Protein AF-A0A7R8V911-F1 (afdb_monomer_lite)

pLDDT: mean 70.56, std 21.07, range [25.42, 95.5]

Organism: Timema douglasi (NCBI:txid61478)

Foldseek 3Di:
DDDPPDDDDPPDDDDDDDDDDDDDDDDDDDDDDDDDDDDDDDDDDDDDDDDDPDDPPQWDAQPQPRDIDGLLQWFDDPPPVDGHIHGLVSQQVVQDDPPDPGHQWGADPPPRDIDGSVVRVVVSNVVSVVVVVD

Sequence (134 aa):
MTLINGCPPIHMPIIFGPVTKKSGSVQESSSSSYDNDSDSDCKQVSTRKDLDTENVNTLQTCCICNSTIPLANAIFCINHVCCFLAHIVCMAKLCVDKCEIIPVEIECPFCQTRVLWGVLVNRNKIESNRIQSL

InterPro domains:
  IPR013083 Zinc finger, RING/FYVE/PHD-type [G3DSA:3.30.40.10] (58-124)
  IPR048749 Structure-specific endonuclease subunit SLX1, C-terminal domain [PF21202] (61-121)

Secondary structure (DSSP, 8-state):
------PPPTTS-------------------------------------------GGGEEE-TTT--EEEGGGEEE-SSTT---EEEHHHHHHHH--TT-SS-SEEE-TTT--EEEHHHHHHHHHHHHHHHTT-

Radius of gyration: 22.72 Å; chains: 1; bounding box: 36×52×69 Å

Structure (mmCIF, N/CA/C/O backbone):
data_AF-A0A7R8V911-F1
#
_entry.id   AF-A0A7R8V911-F1
#
loop_
_atom_site.group_PDB
_atom_site.id
_atom_site.type_symbol
_atom_site.label_atom_id
_atom_site.label_alt_id
_atom_site.label_comp_id
_atom_site.label_asym_id
_atom_site.label_entity_id
_atom_site.label_seq_id
_atom_site.pdbx_PDB_ins_code
_atom_site.Cartn_x
_atom_site.Cartn_y
_atom_site.Cartn_z
_atom_site.occupancy
_atom_site.B_iso_or_equiv
_atom_site.auth_seq_id
_atom_site.auth_comp_id
_atom_site.auth_asym_id
_atom_site.auth_atom_id
_atom_site.pdbx_PDB_model_num
ATOM 1 N N . MET A 1 1 ? -1.105 -23.007 55.423 1.00 45.34 1 MET A N 1
ATOM 2 C CA . MET A 1 1 ? -1.828 -22.382 54.296 1.00 45.34 1 MET A CA 1
ATOM 3 C C . MET A 1 1 ? -0.781 -21.799 53.361 1.00 45.34 1 MET A C 1
ATOM 5 O O . MET A 1 1 ? -0.334 -20.681 53.571 1.00 45.34 1 MET A O 1
ATOM 9 N N . THR A 1 2 ? -0.266 -22.605 52.437 1.00 48.59 2 THR A N 1
ATOM 10 C CA . THR A 1 2 ? 0.806 -22.213 51.512 1.00 48.59 2 THR A CA 1
ATOM 11 C C . THR A 1 2 ? 0.196 -21.580 50.264 1.00 48.59 2 THR A C 1
ATOM 13 O O . THR A 1 2 ? -0.654 -22.175 49.608 1.00 48.59 2 THR A O 1
ATOM 16 N N . LEU A 1 3 ? 0.607 -20.342 49.989 1.00 54.53 3 LEU A N 1
ATOM 17 C CA . LEU A 1 3 ? 0.187 -19.529 48.852 1.00 54.53 3 LEU A CA 1
ATOM 18 C C . LEU A 1 3 ? 0.721 -20.126 47.542 1.00 54.53 3 LEU A C 1
ATOM 20 O O . LEU A 1 3 ? 1.923 -20.326 47.381 1.00 54.53 3 LEU A O 1
ATOM 24 N N . ILE A 1 4 ? -0.189 -20.391 46.608 1.00 58.84 4 ILE A N 1
ATOM 25 C CA . ILE A 1 4 ? 0.089 -20.788 45.224 1.00 58.84 4 ILE A CA 1
ATOM 26 C C . ILE A 1 4 ? 0.534 -19.567 44.404 1.00 58.84 4 ILE A C 1
ATOM 28 O O . ILE A 1 4 ? -0.244 -18.974 43.664 1.00 58.84 4 ILE A O 1
ATOM 32 N N . ASN A 1 5 ? 1.799 -19.173 44.538 1.00 58.53 5 ASN A N 1
ATOM 33 C CA . ASN A 1 5 ? 2.402 -18.163 43.666 1.00 58.53 5 ASN A CA 1
ATOM 34 C C . ASN A 1 5 ? 2.962 -18.841 42.410 1.00 58.53 5 ASN A C 1
ATOM 36 O O . ASN A 1 5 ? 4.015 -19.472 42.469 1.00 58.53 5 ASN A O 1
ATOM 40 N N . GLY A 1 6 ? 2.264 -18.710 41.279 1.00 65.31 6 GLY A N 1
ATOM 41 C CA . GLY A 1 6 ? 2.789 -19.191 39.996 1.00 65.31 6 GLY A CA 1
ATOM 42 C C . GLY A 1 6 ? 1.871 -19.129 38.773 1.00 65.31 6 GLY A C 1
ATOM 43 O O . GLY A 1 6 ? 2.305 -19.541 37.703 1.00 65.31 6 GLY A O 1
ATOM 44 N N . CYS A 1 7 ? 0.629 -18.641 38.870 1.00 65.81 7 CYS A N 1
ATOM 45 C CA . CYS A 1 7 ? -0.209 -18.520 37.674 1.00 65.81 7 CYS A CA 1
ATOM 46 C C . CYS A 1 7 ? 0.226 -17.310 36.825 1.00 65.81 7 CYS A C 1
ATOM 48 O O . CYS A 1 7 ? 0.262 -16.194 37.351 1.00 65.81 7 CYS A O 1
ATOM 50 N N . PRO A 1 8 ? 0.543 -17.498 35.528 1.00 66.25 8 PRO A N 1
ATOM 51 C CA . PRO A 1 8 ? 0.836 -16.392 34.627 1.00 66.25 8 PRO A CA 1
ATOM 52 C C . PRO A 1 8 ? -0.393 -15.476 34.482 1.00 66.25 8 PRO A C 1
ATOM 54 O O . PRO A 1 8 ? -1.532 -15.945 34.579 1.00 66.25 8 PRO A O 1
ATOM 57 N N . PRO A 1 9 ? -0.188 -14.166 34.271 1.00 74.12 9 PRO A N 1
ATOM 58 C CA . PRO A 1 9 ? -1.271 -13.193 34.237 1.00 74.12 9 PRO A CA 1
ATOM 59 C C . PRO A 1 9 ? -2.246 -13.487 33.089 1.00 74.12 9 PRO A C 1
ATOM 61 O O . PRO A 1 9 ? -1.841 -13.697 31.947 1.00 74.12 9 PRO A O 1
ATOM 64 N N . ILE A 1 10 ? -3.543 -13.435 33.404 1.00 69.56 10 ILE A N 1
ATOM 65 C CA . ILE A 1 10 ? -4.681 -13.829 32.545 1.00 69.56 10 ILE A CA 1
ATOM 66 C C . ILE A 1 10 ? -4.701 -13.089 31.190 1.00 69.56 10 ILE A C 1
ATOM 68 O O . ILE A 1 10 ? -5.316 -13.549 30.235 1.00 69.56 10 ILE A O 1
ATOM 72 N N . HIS A 1 11 ? -4.001 -11.959 31.075 1.00 71.06 11 HIS A N 1
ATOM 73 C CA . HIS A 1 11 ? -3.977 -11.124 29.874 1.00 71.06 11 HIS A CA 1
ATOM 74 C C . HIS A 1 11 ? -2.989 -11.562 28.775 1.00 71.06 11 HIS A C 1
ATOM 76 O O . HIS A 1 11 ? -2.821 -10.838 27.798 1.00 71.06 11 HIS A O 1
ATOM 82 N N . MET A 1 12 ? -2.297 -12.699 28.918 1.00 67.88 12 MET A N 1
ATOM 83 C CA . MET A 1 12 ? -1.411 -13.199 27.862 1.00 67.88 12 MET A CA 1
ATOM 84 C C . MET A 1 12 ? -2.209 -14.106 26.910 1.00 67.88 12 MET A C 1
ATOM 86 O O . MET A 1 12 ? -2.595 -15.203 27.319 1.00 67.88 12 MET A O 1
ATOM 90 N N . PRO A 1 13 ? -2.492 -13.687 25.661 1.00 64.94 13 PRO A N 1
ATOM 91 C CA . PRO A 1 13 ? -3.227 -14.525 24.724 1.00 64.94 13 PRO A CA 1
ATOM 92 C C . PRO A 1 13 ? -2.440 -15.808 24.437 1.00 64.94 13 PRO A C 1
ATOM 94 O O . PRO A 1 13 ? -1.273 -15.773 24.045 1.00 64.94 13 PRO A O 1
ATOM 97 N N . ILE A 1 14 ? -3.092 -16.952 24.634 1.00 70.50 14 ILE A N 1
ATOM 98 C CA . ILE A 1 14 ? -2.538 -18.267 24.318 1.00 70.50 14 ILE A CA 1
ATOM 99 C C . ILE A 1 14 ? -2.725 -18.488 22.815 1.00 70.50 14 ILE A C 1
ATOM 101 O O . ILE A 1 14 ? -3.844 -18.678 22.343 1.00 70.50 14 ILE A O 1
ATOM 105 N N . ILE A 1 15 ? -1.631 -18.432 22.054 1.00 69.94 15 ILE A N 1
ATOM 106 C CA . ILE A 1 15 ? -1.641 -18.690 20.610 1.00 69.94 15 ILE A CA 1
ATOM 107 C C . ILE A 1 15 ? -1.365 -20.178 20.378 1.00 69.94 15 ILE A C 1
ATOM 109 O O . ILE A 1 15 ? -0.322 -20.691 20.781 1.00 69.94 15 ILE A O 1
ATOM 113 N N . PHE A 1 16 ? -2.277 -20.870 19.696 1.00 72.81 16 PHE A N 1
ATOM 114 C CA . PHE A 1 16 ? -2.058 -22.239 19.232 1.00 72.81 16 PHE A CA 1
ATOM 115 C C . PHE A 1 16 ? -1.386 -22.213 17.854 1.00 72.81 16 PHE A C 1
ATOM 117 O O . PHE A 1 16 ? -1.934 -21.669 16.898 1.00 72.81 16 PHE A O 1
ATOM 124 N N . GLY A 1 17 ? -0.196 -22.802 17.743 1.00 77.31 17 GLY A N 1
ATOM 125 C CA . GLY A 1 17 ? 0.535 -22.927 16.483 1.00 77.31 17 GLY A CA 1
ATOM 126 C C . GLY A 1 17 ? 1.700 -23.919 16.593 1.00 77.31 17 GLY A C 1
ATOM 127 O O . GLY A 1 17 ? 2.120 -24.239 17.708 1.00 77.31 17 GLY A O 1
ATOM 128 N N . PRO A 1 18 ? 2.225 -24.443 15.470 1.00 67.75 18 PRO A N 1
ATOM 129 C CA . PRO A 1 18 ? 3.346 -25.379 15.487 1.00 67.75 18 PRO A CA 1
ATOM 130 C C . PRO A 1 18 ? 4.583 -24.746 16.136 1.00 67.75 18 PRO A C 1
ATOM 132 O O . PRO A 1 18 ? 5.067 -23.706 15.693 1.00 67.75 18 PRO A O 1
ATOM 135 N N . VAL A 1 19 ? 5.119 -25.383 17.178 1.00 69.12 19 VAL A N 1
ATOM 136 C CA . VAL A 1 19 ? 6.330 -24.915 17.863 1.00 69.12 19 VAL A CA 1
ATOM 137 C C . VAL A 1 19 ? 7.560 -25.429 17.117 1.00 69.12 19 VAL A C 1
ATOM 139 O O . VAL A 1 19 ? 7.900 -26.611 17.196 1.00 69.12 19 VAL A O 1
ATOM 142 N N . THR A 1 20 ? 8.259 -24.546 16.404 1.00 71.50 20 THR A N 1
ATOM 143 C CA . THR A 1 20 ? 9.569 -24.859 15.816 1.00 71.50 20 THR A CA 1
ATOM 144 C C . THR A 1 20 ? 10.673 -24.612 16.843 1.00 71.50 20 THR A C 1
ATOM 146 O O . THR A 1 20 ? 10.841 -23.491 17.324 1.00 71.50 20 THR A O 1
ATOM 149 N N . LYS A 1 21 ? 11.448 -25.645 17.185 1.00 65.56 21 LYS A N 1
ATOM 150 C CA . LYS A 1 21 ? 12.588 -25.527 18.106 1.00 65.56 21 LYS A CA 1
ATOM 151 C C . LYS A 1 21 ? 13.750 -24.818 17.401 1.00 65.56 21 LYS A C 1
ATOM 153 O O . LYS A 1 21 ? 14.334 -25.383 16.482 1.00 65.56 21 LYS A O 1
ATOM 158 N N . LYS A 1 22 ? 14.114 -23.613 17.848 1.00 66.81 22 LYS A N 1
ATOM 159 C CA . LYS A 1 22 ? 15.393 -22.977 17.496 1.00 66.81 22 LYS A CA 1
ATOM 160 C C . LYS A 1 22 ? 16.406 -23.297 18.599 1.00 66.81 22 LYS A C 1
ATOM 162 O O . LYS A 1 22 ? 16.244 -22.849 19.729 1.00 66.81 22 LYS A O 1
ATOM 167 N N . SER A 1 23 ? 17.418 -24.103 18.292 1.00 51.81 23 SER A N 1
ATOM 168 C CA . SER A 1 23 ? 18.597 -24.289 19.147 1.00 51.81 23 SER A CA 1
ATOM 169 C C . SER A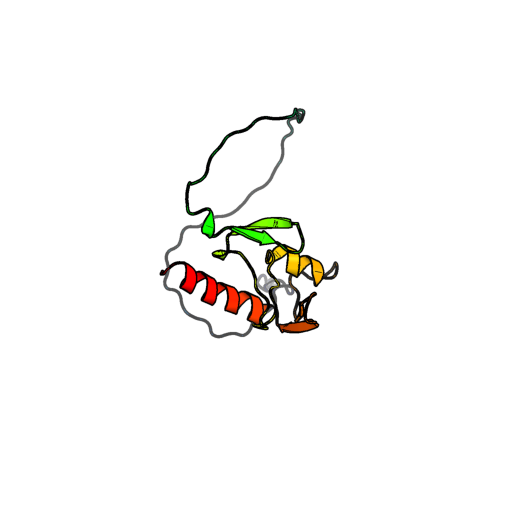 1 23 ? 19.417 -22.986 19.187 1.00 51.81 23 SER A C 1
ATOM 171 O O . SER A 1 23 ? 19.579 -22.351 18.148 1.00 51.81 23 SER A O 1
ATOM 173 N N . GLY A 1 24 ? 19.844 -22.583 20.393 1.00 45.50 24 GLY A N 1
ATOM 174 C CA . GLY A 1 24 ? 20.330 -21.245 20.788 1.00 45.50 24 GLY A CA 1
ATOM 175 C C . GLY A 1 24 ? 21.469 -20.623 19.964 1.00 45.50 24 GLY A C 1
ATOM 176 O O . GLY A 1 24 ? 22.130 -21.287 19.178 1.00 45.50 24 GLY A O 1
ATOM 177 N N . SER A 1 25 ? 21.699 -19.317 20.101 1.00 37.88 25 SER A N 1
ATOM 178 C CA . SER A 1 25 ? 22.477 -18.762 21.219 1.00 37.88 25 SER A CA 1
ATOM 179 C C . SER A 1 25 ? 21.860 -17.526 21.903 1.00 37.88 25 SER A C 1
ATOM 181 O O . SER A 1 25 ? 21.168 -16.715 21.295 1.00 37.88 25 SER A O 1
ATOM 183 N N . VAL A 1 26 ? 22.133 -17.440 23.207 1.00 47.75 26 VAL A N 1
ATOM 184 C CA . VAL A 1 26 ? 21.692 -16.457 24.208 1.00 47.75 26 VAL A CA 1
ATOM 185 C C . VAL A 1 26 ? 22.677 -15.286 24.291 1.00 47.75 26 VAL A C 1
ATOM 187 O O . VAL A 1 26 ? 23.878 -15.538 24.356 1.00 47.75 26 VAL A O 1
ATOM 190 N N . GLN A 1 27 ? 22.168 -14.051 24.396 1.00 42.34 27 GLN A N 1
ATOM 191 C CA . GLN A 1 27 ? 22.669 -13.012 25.314 1.00 42.34 27 GLN A CA 1
ATOM 192 C C . GLN A 1 27 ? 21.462 -12.223 25.878 1.00 42.34 27 GLN A C 1
ATOM 194 O O . GLN A 1 27 ? 20.648 -11.701 25.118 1.00 42.34 27 GLN A O 1
ATOM 199 N N . GLU A 1 28 ? 21.326 -12.235 27.210 1.00 41.75 28 GLU A N 1
ATOM 200 C CA . GLU A 1 28 ? 20.406 -11.459 28.078 1.00 41.75 28 GLU A CA 1
ATOM 201 C C . GLU A 1 28 ? 20.958 -10.005 28.243 1.00 41.75 28 GLU A C 1
ATOM 203 O O . GLU A 1 28 ? 22.070 -9.754 27.791 1.00 41.75 28 GLU A O 1
ATOM 208 N N . SER A 1 29 ? 20.336 -8.961 28.826 1.00 43.53 29 SER A N 1
ATOM 209 C CA . SER A 1 29 ? 19.330 -8.856 29.901 1.00 43.53 29 SER A CA 1
ATOM 210 C C . SER A 1 29 ? 18.781 -7.402 30.051 1.00 43.53 29 SER A C 1
ATOM 212 O O . SER A 1 29 ? 19.523 -6.434 29.938 1.00 43.53 29 SER A O 1
ATOM 214 N N . SER A 1 30 ? 17.476 -7.285 30.342 1.00 44.38 30 SER A N 1
ATOM 215 C CA . SER A 1 30 ? 16.754 -6.460 31.358 1.00 44.38 30 SER A CA 1
ATOM 216 C C . SER A 1 30 ? 17.182 -5.039 31.853 1.00 44.38 30 SER A C 1
ATOM 218 O O . SER A 1 30 ? 18.166 -4.891 32.566 1.00 44.38 30 SER A O 1
ATOM 220 N N . SER A 1 31 ? 16.268 -4.065 31.639 1.00 38.75 31 SER A N 1
ATOM 221 C CA . SER A 1 31 ? 15.597 -3.083 32.558 1.00 38.75 31 SER A CA 1
ATOM 222 C C . SER A 1 31 ? 16.332 -2.137 33.545 1.00 38.75 31 SER A C 1
ATOM 224 O O . SER A 1 31 ? 16.988 -2.608 34.466 1.00 38.75 31 SER A O 1
ATOM 226 N N . SER A 1 32 ? 16.002 -0.825 33.527 1.00 33.34 32 SER A N 1
ATOM 227 C CA . SER A 1 32 ? 15.353 -0.042 34.629 1.00 33.34 32 SER A CA 1
ATOM 228 C C . SER A 1 32 ? 15.253 1.480 34.325 1.00 33.34 32 SER A C 1
ATOM 230 O O . SER A 1 32 ? 15.838 1.961 33.361 1.00 33.34 32 SER A O 1
ATOM 232 N N . SER A 1 33 ? 14.431 2.191 35.108 1.00 37.94 33 SER A N 1
ATOM 233 C CA . SER A 1 33 ? 13.869 3.552 34.957 1.00 37.94 33 SER A CA 1
ATOM 234 C C . SER A 1 33 ? 14.580 4.671 35.760 1.00 37.94 33 SER A C 1
ATOM 236 O O . SER A 1 33 ? 15.371 4.360 36.643 1.00 37.94 33 SER A O 1
ATOM 238 N N . TYR A 1 34 ? 14.156 5.931 35.516 1.00 25.42 34 TYR A N 1
ATOM 239 C CA . TYR A 1 34 ? 14.226 7.186 36.318 1.00 25.42 34 TYR A CA 1
ATOM 240 C C . TYR A 1 34 ? 15.050 8.370 35.759 1.00 25.42 34 TYR A C 1
ATOM 242 O O . TYR A 1 34 ? 16.057 8.205 35.080 1.00 25.42 34 TYR A O 1
ATOM 250 N N . ASP A 1 35 ? 14.512 9.559 36.047 1.00 29.81 35 ASP A N 1
ATOM 251 C CA . ASP A 1 35 ? 14.552 10.851 35.345 1.00 29.81 35 ASP A CA 1
ATOM 252 C C . ASP A 1 35 ? 15.854 11.671 35.453 1.00 29.81 35 ASP A C 1
ATOM 254 O O . ASP A 1 35 ? 16.638 11.482 36.382 1.00 29.81 35 ASP A O 1
ATOM 258 N N . ASN A 1 36 ? 16.035 12.652 34.552 1.00 34.47 36 ASN A N 1
ATOM 259 C CA . ASN A 1 36 ? 16.399 14.039 34.896 1.00 34.47 36 ASN A CA 1
ATOM 260 C C . ASN A 1 36 ? 16.347 14.984 33.680 1.00 34.47 36 ASN A C 1
ATOM 262 O O . ASN A 1 36 ? 16.744 14.638 32.568 1.00 34.47 36 ASN A O 1
ATOM 266 N N . ASP A 1 37 ? 15.864 16.190 33.969 1.00 34.16 37 ASP A N 1
ATOM 267 C CA . ASP A 1 37 ? 15.728 17.370 33.121 1.00 34.16 37 ASP A CA 1
ATOM 268 C C . ASP A 1 37 ? 17.016 17.806 32.415 1.00 34.16 37 ASP A C 1
ATOM 270 O O . ASP A 1 37 ? 18.100 17.789 32.998 1.00 34.16 37 ASP A O 1
ATOM 274 N N . SER A 1 38 ? 16.864 18.350 31.205 1.00 38.38 38 SER A N 1
ATOM 275 C CA . SER A 1 38 ? 17.595 19.548 30.772 1.00 38.38 38 SER A CA 1
ATOM 276 C C . SER A 1 38 ? 16.902 20.187 29.570 1.00 38.38 38 SER A C 1
ATOM 278 O O . SER A 1 38 ? 16.925 19.690 28.447 1.00 38.38 38 SER A O 1
ATOM 280 N N . ASP A 1 39 ? 16.275 21.311 29.883 1.00 38.72 39 ASP A N 1
ATOM 281 C CA . ASP A 1 39 ? 15.923 22.441 29.034 1.00 38.72 39 ASP A CA 1
ATOM 282 C C . ASP A 1 39 ? 16.986 22.729 27.955 1.00 38.72 39 ASP A C 1
ATOM 284 O O . ASP A 1 39 ? 18.163 22.868 28.292 1.00 38.72 39 ASP A O 1
ATOM 288 N N . SER A 1 40 ? 16.592 22.805 26.675 1.00 48.03 40 SER A N 1
ATOM 289 C CA . SER A 1 40 ? 17.336 23.487 25.594 1.00 48.03 40 SER A CA 1
ATOM 290 C C . SER A 1 40 ? 16.557 23.503 24.267 1.00 48.03 40 SER A C 1
ATOM 292 O O . SER A 1 40 ? 16.619 22.583 23.456 1.00 48.03 40 SER A O 1
ATOM 294 N N . ASP A 1 41 ? 15.809 24.590 24.082 1.00 31.80 41 ASP A N 1
ATOM 295 C CA . ASP A 1 41 ? 15.647 25.403 22.863 1.00 31.80 41 ASP A CA 1
ATOM 296 C C . ASP A 1 41 ? 15.909 24.731 21.488 1.00 31.80 41 ASP A C 1
ATOM 298 O O . ASP A 1 41 ? 17.048 24.572 21.038 1.00 31.80 41 ASP A O 1
ATOM 302 N N . CYS A 1 42 ? 14.839 24.407 20.747 1.00 37.62 42 CYS A N 1
ATOM 303 C CA . CYS A 1 42 ? 14.935 23.932 19.363 1.00 37.62 42 CYS A CA 1
ATOM 304 C C . CYS A 1 42 ? 15.153 25.100 18.384 1.00 37.62 42 CYS A C 1
ATOM 306 O O . CYS A 1 42 ? 14.239 25.602 17.727 1.00 37.62 42 CYS A O 1
ATOM 308 N N . LYS A 1 43 ? 16.414 25.522 18.249 1.00 37.16 43 LYS A N 1
ATOM 309 C CA . LYS A 1 43 ? 16.842 26.357 17.124 1.00 37.16 43 LYS A CA 1
ATOM 310 C C . LYS A 1 43 ? 17.013 25.543 15.844 1.00 37.16 43 LYS A C 1
ATOM 312 O O . LYS A 1 43 ? 17.515 24.426 15.809 1.00 37.16 43 LYS A O 1
ATOM 317 N N . GLN A 1 44 ? 16.559 26.195 14.788 1.00 44.25 44 GLN A N 1
ATOM 318 C CA . GLN A 1 44 ? 16.503 25.807 13.393 1.00 44.25 44 GLN A CA 1
ATOM 319 C C . GLN A 1 44 ? 17.852 25.416 12.761 1.00 44.25 44 GLN A C 1
ATOM 321 O O . GLN A 1 44 ? 18.868 26.059 12.995 1.00 44.25 44 GLN A O 1
ATOM 326 N N . VAL A 1 45 ? 17.742 24.465 11.820 1.00 43.06 45 VAL A N 1
ATOM 327 C CA . VAL A 1 45 ? 18.494 24.335 10.553 1.00 43.06 45 VAL A CA 1
ATOM 328 C C . VAL A 1 45 ? 19.993 24.014 10.653 1.00 43.06 45 VAL A C 1
ATOM 330 O O . VAL A 1 45 ? 20.800 24.850 11.036 1.00 43.06 45 VAL A O 1
ATOM 333 N N . SER A 1 46 ? 20.386 22.836 10.142 1.00 39.00 46 SER A N 1
ATOM 334 C CA . SER A 1 46 ? 21.316 22.690 8.996 1.00 39.00 46 SER A CA 1
ATOM 335 C C . SER A 1 46 ? 21.790 21.242 8.813 1.00 39.00 46 SER A C 1
ATOM 337 O O . SER A 1 46 ? 22.511 20.694 9.640 1.00 39.00 46 SER A O 1
ATOM 339 N N . THR A 1 47 ? 21.407 20.667 7.670 1.00 45.84 47 THR A N 1
ATOM 340 C CA . THR A 1 47 ? 22.222 19.819 6.777 1.00 45.84 47 THR A CA 1
ATOM 341 C C . THR A 1 47 ? 23.409 19.047 7.366 1.00 45.84 47 THR A C 1
ATOM 343 O O . THR A 1 47 ? 24.464 19.645 7.579 1.00 45.84 47 THR A O 1
ATOM 346 N N . ARG A 1 48 ? 23.299 17.711 7.410 1.00 43.62 48 ARG A N 1
ATOM 347 C CA . ARG A 1 48 ? 24.385 16.731 7.159 1.00 43.62 48 ARG A CA 1
ATOM 348 C C . ARG A 1 48 ? 23.716 15.481 6.563 1.00 43.62 48 ARG A C 1
ATOM 350 O O . ARG A 1 48 ? 22.948 14.830 7.252 1.00 43.62 48 ARG A O 1
ATOM 357 N N . LYS A 1 49 ? 23.595 15.393 5.230 1.00 48.25 49 LYS A N 1
ATOM 358 C CA . LYS A 1 49 ? 24.439 14.548 4.360 1.00 48.25 49 LYS A CA 1
ATOM 359 C C . LYS A 1 49 ? 24.919 13.297 5.081 1.00 48.25 49 LYS A C 1
ATOM 361 O O . LYS A 1 49 ? 25.902 13.411 5.788 1.00 48.25 49 LYS A O 1
ATOM 366 N N . ASP A 1 50 ? 24.224 12.191 4.845 1.00 51.44 50 ASP A N 1
ATOM 367 C CA . ASP A 1 50 ? 24.766 10.841 4.691 1.00 51.44 50 ASP A CA 1
ATOM 368 C C . ASP A 1 50 ? 23.655 9.982 4.067 1.00 51.44 50 ASP A C 1
ATOM 370 O O . ASP A 1 50 ? 22.539 9.978 4.581 1.00 51.44 50 ASP A O 1
ATOM 374 N N . LEU A 1 51 ? 23.952 9.368 2.918 1.00 48.91 51 LEU A N 1
ATOM 375 C CA . LEU A 1 51 ? 23.538 8.032 2.457 1.00 48.91 51 LEU A CA 1
ATOM 376 C C . LEU A 1 51 ? 23.477 7.977 0.924 1.00 48.91 51 LEU A C 1
ATOM 378 O O . LEU A 1 51 ? 22.561 8.485 0.282 1.00 48.91 51 LEU A O 1
ATOM 382 N N . ASP A 1 52 ? 24.515 7.336 0.399 1.00 44.25 52 ASP A N 1
ATOM 383 C CA . ASP A 1 52 ? 24.472 6.311 -0.636 1.00 44.25 52 ASP A CA 1
ATOM 384 C C . ASP A 1 52 ? 23.882 6.695 -1.996 1.00 44.25 52 ASP A C 1
ATOM 386 O O . ASP A 1 52 ? 22.682 6.659 -2.268 1.00 44.25 52 ASP A O 1
ATOM 390 N N . THR A 1 53 ? 24.814 6.977 -2.905 1.00 52.12 53 THR A N 1
ATOM 391 C CA . THR A 1 53 ? 24.652 6.913 -4.358 1.00 52.12 53 THR A CA 1
ATOM 392 C C . THR A 1 53 ? 24.349 5.470 -4.784 1.00 52.12 53 THR A C 1
ATOM 394 O O . THR A 1 53 ? 25.195 4.792 -5.355 1.00 52.12 53 THR A O 1
ATOM 397 N N . GLU A 1 54 ? 23.138 4.993 -4.523 1.00 52.06 54 GLU A N 1
ATOM 398 C CA . GLU A 1 54 ? 22.625 3.719 -5.030 1.00 52.06 54 GLU A CA 1
ATOM 399 C C . GLU A 1 54 ? 21.337 4.010 -5.826 1.00 52.06 54 GLU A C 1
ATOM 401 O O . GLU A 1 54 ? 20.243 4.159 -5.292 1.00 52.06 54 GLU A O 1
ATOM 406 N N . ASN A 1 55 ? 21.499 4.132 -7.146 1.00 53.31 55 ASN A N 1
ATOM 407 C CA . ASN A 1 55 ? 20.465 3.898 -8.157 1.00 53.31 55 ASN A CA 1
ATOM 408 C C . ASN A 1 55 ? 19.166 4.747 -8.094 1.00 53.31 55 ASN A C 1
ATOM 410 O O . ASN A 1 55 ? 18.081 4.268 -7.749 1.00 53.31 55 ASN A O 1
ATOM 414 N N . VAL A 1 56 ? 19.253 5.990 -8.587 1.00 56.12 56 VAL A N 1
ATOM 415 C CA . VAL A 1 56 ? 18.122 6.926 -8.799 1.00 56.12 56 VAL A CA 1
ATOM 416 C C . VAL A 1 56 ? 16.981 6.319 -9.645 1.00 56.12 56 VAL A C 1
ATOM 418 O O . VAL A 1 56 ? 15.841 6.766 -9.539 1.00 56.12 56 VAL A O 1
ATOM 421 N N . ASN A 1 57 ? 17.231 5.251 -10.416 1.00 61.53 57 ASN A N 1
ATOM 422 C CA . ASN A 1 57 ? 16.206 4.591 -11.236 1.00 61.53 57 ASN A CA 1
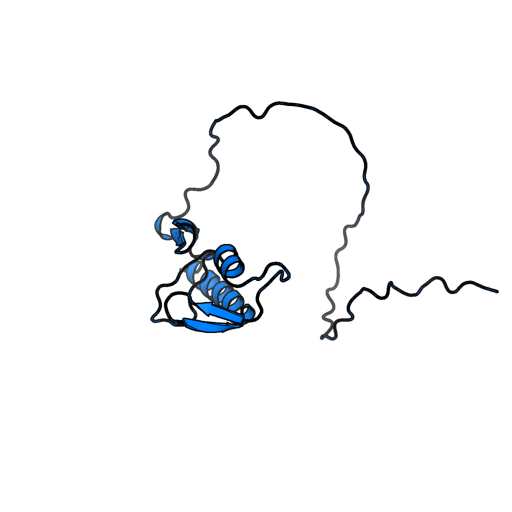ATOM 423 C C . ASN A 1 57 ? 15.243 3.691 -10.440 1.00 61.53 57 ASN A C 1
ATOM 425 O O . ASN A 1 57 ? 14.296 3.159 -11.016 1.00 61.53 57 ASN A O 1
ATOM 429 N N . THR A 1 58 ? 15.448 3.514 -9.132 1.00 82.19 58 THR A N 1
ATOM 430 C CA . THR A 1 58 ? 14.588 2.663 -8.285 1.00 82.19 58 THR A CA 1
ATOM 431 C C . THR A 1 58 ? 13.665 3.447 -7.356 1.00 82.19 58 THR A C 1
ATOM 433 O O . THR A 1 58 ? 12.905 2.849 -6.596 1.00 82.19 58 THR A O 1
ATOM 436 N N . LEU A 1 59 ? 13.690 4.780 -7.406 1.00 89.94 59 LEU A N 1
ATOM 437 C CA . LEU A 1 59 ? 12.796 5.612 -6.605 1.00 89.94 59 LEU A CA 1
ATOM 438 C C . LEU A 1 59 ? 11.473 5.837 -7.340 1.00 89.94 59 LEU A C 1
ATOM 440 O O . LEU A 1 59 ? 11.449 6.181 -8.519 1.00 89.94 59 LEU A O 1
ATOM 444 N N . GLN A 1 60 ? 10.367 5.659 -6.625 1.00 92.62 60 GLN A N 1
ATOM 445 C CA . GLN A 1 60 ? 9.010 5.952 -7.084 1.00 92.62 60 GLN A CA 1
ATOM 446 C C . GLN A 1 60 ? 8.344 6.975 -6.167 1.00 92.62 60 GLN A C 1
ATOM 448 O O . GLN A 1 60 ? 8.829 7.257 -5.073 1.00 92.62 60 GLN A O 1
ATOM 453 N N . THR A 1 61 ? 7.211 7.527 -6.593 1.00 94.88 61 THR A N 1
ATOM 454 C CA . THR A 1 61 ? 6.444 8.497 -5.804 1.00 94.88 61 THR A CA 1
ATOM 455 C C . THR A 1 61 ? 5.221 7.831 -5.185 1.00 94.88 61 THR A C 1
ATOM 457 O O . THR A 1 61 ? 4.392 7.266 -5.892 1.00 94.88 61 THR A O 1
ATOM 460 N N . CYS A 1 62 ? 5.076 7.926 -3.863 1.00 95.00 62 CYS A N 1
ATOM 461 C CA . CYS A 1 62 ? 3.891 7.442 -3.158 1.00 95.00 62 CYS A CA 1
ATOM 462 C C . CYS A 1 62 ? 2.636 8.212 -3.595 1.00 95.00 62 CYS A C 1
ATOM 464 O O . CYS A 1 62 ? 2.580 9.425 -3.403 1.00 95.00 62 CYS A O 1
ATOM 466 N N . CYS A 1 63 ? 1.590 7.520 -4.056 1.00 94.44 63 CYS A N 1
ATOM 467 C CA . CYS A 1 63 ? 0.328 8.150 -4.472 1.00 94.44 63 CYS A CA 1
ATOM 468 C C . CYS A 1 63 ? -0.477 8.792 -3.324 1.00 94.44 63 CYS A C 1
ATOM 470 O O . CYS A 1 63 ? -1.463 9.472 -3.586 1.00 94.44 63 CYS A O 1
ATOM 472 N N . ILE A 1 64 ? -0.109 8.545 -2.060 1.00 94.06 64 ILE A N 1
ATOM 473 C CA . ILE A 1 64 ? -0.840 9.050 -0.884 1.00 94.06 64 ILE A CA 1
ATOM 474 C C . ILE A 1 64 ? -0.163 10.293 -0.297 1.00 94.06 64 ILE A C 1
ATOM 476 O O . ILE A 1 64 ? -0.826 11.287 -0.025 1.00 94.06 64 ILE A O 1
ATOM 480 N N . CYS A 1 65 ? 1.152 10.241 -0.063 1.00 95.50 65 CYS A N 1
ATOM 481 C CA . CYS A 1 65 ? 1.891 11.327 0.596 1.00 95.50 65 CYS A CA 1
ATOM 482 C C . CYS A 1 65 ? 2.819 12.108 -0.344 1.00 95.50 65 CYS A C 1
ATOM 484 O O . CYS A 1 65 ? 3.497 13.025 0.111 1.00 95.50 65 CYS A O 1
ATOM 486 N N . ASN A 1 66 ? 2.886 11.735 -1.627 1.00 95.12 66 ASN A N 1
ATOM 487 C CA . ASN A 1 66 ? 3.709 12.361 -2.669 1.00 95.12 66 ASN A CA 1
ATOM 488 C C . ASN A 1 66 ? 5.221 12.409 -2.379 1.00 95.12 66 ASN A C 1
ATOM 490 O O . ASN A 1 66 ? 5.966 13.107 -3.061 1.00 95.12 66 ASN A O 1
ATOM 494 N N . SER A 1 67 ? 5.695 11.663 -1.381 1.00 94.94 67 SER A N 1
ATOM 495 C CA . SER A 1 67 ? 7.121 11.525 -1.074 1.00 94.94 67 SER A CA 1
ATOM 496 C C . SER A 1 67 ? 7.751 10.399 -1.894 1.00 94.94 67 SER A C 1
ATOM 498 O O . SER A 1 67 ? 7.053 9.499 -2.374 1.00 94.94 67 SER A O 1
ATOM 500 N N . THR A 1 68 ? 9.072 10.447 -2.046 1.00 94.62 68 THR A N 1
ATOM 501 C CA . THR A 1 68 ? 9.852 9.415 -2.732 1.00 94.62 68 THR A CA 1
ATOM 502 C C . THR A 1 68 ? 9.982 8.160 -1.879 1.00 94.62 68 THR A C 1
ATOM 504 O O . THR A 1 68 ? 10.147 8.236 -0.661 1.00 94.62 68 THR A O 1
ATOM 507 N N . ILE A 1 69 ? 9.894 7.000 -2.525 1.00 93.56 69 ILE A N 1
ATOM 508 C CA . ILE A 1 69 ? 9.926 5.685 -1.886 1.00 93.56 69 ILE A CA 1
ATOM 509 C C . ILE A 1 69 ? 10.801 4.754 -2.733 1.00 93.56 69 ILE A C 1
ATOM 511 O O . ILE A 1 69 ? 10.618 4.704 -3.951 1.00 93.56 69 ILE A O 1
ATOM 515 N N . PRO A 1 70 ? 11.743 4.005 -2.141 1.00 90.56 70 PRO A N 1
ATOM 516 C CA . PRO A 1 70 ? 12.430 2.938 -2.859 1.00 90.56 70 PRO A CA 1
ATOM 517 C C . PRO A 1 70 ? 11.427 1.879 -3.317 1.00 90.56 70 PRO A C 1
ATOM 519 O O . PRO A 1 70 ? 10.592 1.449 -2.520 1.00 90.56 70 PRO A O 1
ATOM 522 N N . LEU A 1 71 ? 11.529 1.421 -4.567 1.00 87.31 71 LEU A N 1
ATOM 523 C CA . LEU A 1 71 ? 10.641 0.404 -5.145 1.00 87.31 71 LEU A CA 1
ATOM 524 C C . LEU A 1 71 ? 10.601 -0.876 -4.293 1.00 87.31 71 LEU A C 1
ATOM 526 O O . LEU A 1 71 ? 9.543 -1.467 -4.122 1.00 87.31 71 LEU A O 1
ATOM 530 N N . ALA A 1 72 ? 11.730 -1.249 -3.678 1.00 84.75 72 ALA A N 1
ATOM 531 C CA . ALA A 1 72 ? 11.833 -2.396 -2.771 1.00 84.75 72 ALA A CA 1
ATOM 532 C C . ALA A 1 72 ? 10.985 -2.261 -1.487 1.00 84.75 72 ALA A C 1
ATOM 534 O O . ALA A 1 72 ? 10.643 -3.267 -0.866 1.00 84.75 72 ALA A O 1
ATOM 535 N N . ASN A 1 73 ? 10.633 -1.033 -1.102 1.00 88.19 73 ASN A N 1
ATOM 536 C CA . ASN A 1 73 ? 9.840 -0.711 0.087 1.00 88.19 73 ASN A CA 1
ATOM 537 C C . ASN A 1 73 ? 8.423 -0.223 -0.267 1.00 88.19 73 ASN A C 1
ATOM 539 O O . ASN A 1 73 ? 7.650 0.151 0.622 1.00 88.19 73 ASN A O 1
ATOM 543 N N . ALA A 1 74 ? 8.091 -0.194 -1.557 1.00 90.81 74 ALA A N 1
ATOM 544 C CA . ALA A 1 74 ? 6.774 0.151 -2.053 1.00 90.81 74 ALA A CA 1
ATOM 545 C C . ALA A 1 74 ? 5.795 -1.013 -1.874 1.00 90.81 74 ALA A C 1
ATOM 547 O O . ALA A 1 74 ? 6.183 -2.180 -1.864 1.00 90.81 74 ALA A O 1
ATOM 548 N N . ILE A 1 75 ? 4.508 -0.687 -1.775 1.00 92.19 75 ILE A N 1
ATOM 549 C CA . ILE A 1 75 ? 3.433 -1.656 -1.969 1.00 92.19 75 ILE A CA 1
ATOM 550 C C . ILE A 1 75 ? 2.663 -1.344 -3.246 1.00 92.19 75 ILE A C 1
ATOM 552 O O . ILE A 1 75 ? 2.309 -0.189 -3.488 1.00 92.19 75 ILE A O 1
ATOM 556 N N . PHE A 1 76 ? 2.381 -2.378 -4.033 1.00 91.94 76 PHE A N 1
ATOM 557 C CA . PHE A 1 76 ? 1.598 -2.288 -5.266 1.00 91.94 76 PHE A CA 1
ATOM 558 C C . PHE A 1 76 ? 0.211 -2.879 -5.081 1.00 91.94 76 PHE A C 1
ATOM 560 O O . PHE A 1 76 ? 0.011 -3.773 -4.257 1.00 91.94 76 PHE A O 1
ATOM 567 N N . CYS A 1 77 ? -0.746 -2.426 -5.888 1.00 92.88 77 CYS A N 1
ATOM 568 C CA . CYS A 1 77 ? -2.024 -3.118 -5.985 1.00 92.88 77 CYS A CA 1
ATOM 569 C C . CYS A 1 77 ? -1.841 -4.564 -6.465 1.00 92.88 77 CYS A C 1
ATOM 571 O O . CYS A 1 77 ? -1.025 -4.854 -7.335 1.00 92.88 77 CYS A O 1
ATOM 573 N N . ILE A 1 78 ? -2.659 -5.478 -5.936 1.00 90.69 78 ILE A N 1
ATOM 574 C CA . ILE A 1 78 ? -2.674 -6.875 -6.383 1.00 90.69 78 ILE A CA 1
ATOM 575 C C . ILE A 1 78 ? -3.197 -7.019 -7.824 1.00 90.69 78 ILE A C 1
ATOM 577 O O . ILE A 1 78 ? -2.863 -7.983 -8.516 1.00 90.69 78 ILE A O 1
ATOM 581 N N . ASN A 1 79 ? -4.010 -6.060 -8.273 1.00 90.94 79 ASN A N 1
ATOM 582 C CA . ASN A 1 79 ? -4.515 -5.986 -9.633 1.00 90.94 79 ASN A CA 1
ATOM 583 C C . ASN A 1 79 ? -3.424 -5.435 -10.565 1.00 90.94 79 ASN A C 1
ATOM 585 O O . ASN A 1 79 ? -3.087 -4.257 -10.497 1.00 90.94 79 ASN A O 1
ATOM 589 N N . HIS A 1 80 ? -2.923 -6.279 -11.469 1.00 88.31 80 HIS A N 1
ATOM 590 C CA . HIS A 1 80 ? -1.822 -5.963 -12.388 1.00 88.31 80 HIS A CA 1
ATOM 591 C C . HIS A 1 80 ? -2.107 -4.821 -13.371 1.00 88.31 80 HIS A C 1
ATOM 593 O O . HIS A 1 80 ? -1.174 -4.269 -13.945 1.00 88.31 80 HIS A O 1
ATOM 599 N N . VAL A 1 81 ? -3.378 -4.476 -13.589 1.00 91.06 81 VAL A N 1
ATOM 600 C CA . VAL A 1 81 ? -3.770 -3.367 -14.473 1.00 91.06 81 VAL A CA 1
ATOM 601 C C . VAL A 1 81 ? -3.823 -2.032 -13.712 1.00 91.06 81 VAL A C 1
ATOM 603 O O . VAL A 1 81 ? -3.977 -0.973 -14.314 1.00 91.06 81 VAL A O 1
ATOM 606 N N . CYS A 1 82 ? -3.717 -2.066 -12.380 1.00 93.00 82 CYS A N 1
ATOM 607 C CA . CYS A 1 82 ? -3.759 -0.889 -11.524 1.00 93.00 82 CYS A CA 1
ATOM 608 C C . CYS A 1 82 ? -2.343 -0.390 -11.213 1.00 93.00 82 CYS A C 1
ATOM 610 O O . CYS A 1 82 ? -1.525 -1.117 -10.659 1.00 93.00 82 CYS A O 1
ATOM 612 N N . CYS A 1 83 ? -2.085 0.890 -11.481 1.00 90.44 83 CYS A N 1
ATOM 613 C CA . CYS A 1 83 ? -0.786 1.527 -11.240 1.00 90.44 83 CYS A CA 1
ATOM 614 C C . CYS A 1 83 ? -0.624 2.081 -9.813 1.00 90.44 83 CYS A C 1
ATOM 616 O O . CYS A 1 83 ? 0.209 2.955 -9.583 1.00 90.44 83 CYS A O 1
ATOM 618 N N . PHE A 1 84 ? -1.451 1.646 -8.857 1.00 92.69 84 PHE A N 1
ATOM 619 C CA . PHE A 1 84 ? -1.376 2.165 -7.495 1.00 92.69 84 PHE A CA 1
ATOM 620 C C . PHE A 1 84 ? -0.099 1.692 -6.794 1.00 92.69 84 PHE A C 1
ATOM 622 O O . PHE A 1 84 ? 0.143 0.486 -6.686 1.00 92.69 84 PHE A O 1
ATOM 629 N N . LEU A 1 85 ? 0.655 2.659 -6.268 1.00 93.06 85 LEU A N 1
ATOM 630 C CA . LEU A 1 85 ? 1.869 2.463 -5.488 1.00 93.06 85 LEU A CA 1
ATOM 631 C C . LEU A 1 85 ? 1.886 3.414 -4.287 1.00 93.06 85 LEU A C 1
ATOM 633 O O . LEU A 1 85 ? 1.621 4.612 -4.406 1.00 93.06 85 LEU A O 1
ATOM 637 N N . ALA A 1 86 ? 2.223 2.899 -3.109 1.00 94.44 86 ALA A N 1
ATOM 638 C CA . ALA A 1 86 ? 2.330 3.718 -1.907 1.00 94.44 86 ALA A CA 1
ATOM 639 C C . ALA A 1 86 ? 3.319 3.138 -0.892 1.00 94.44 86 ALA A C 1
ATOM 641 O O . ALA A 1 86 ? 3.774 2.004 -1.015 1.00 94.44 86 ALA A O 1
ATOM 642 N N . HIS A 1 87 ? 3.615 3.905 0.158 1.00 94.12 87 HIS A N 1
ATOM 643 C CA . HIS A 1 87 ? 4.197 3.335 1.369 1.00 94.12 87 HIS A CA 1
ATOM 644 C C . HIS A 1 87 ? 3.211 2.374 2.036 1.00 94.12 87 HIS A C 1
ATOM 646 O O . HIS A 1 87 ? 2.024 2.692 2.161 1.00 94.12 87 HIS A O 1
ATOM 652 N N . ILE A 1 88 ? 3.729 1.283 2.605 1.00 91.44 88 I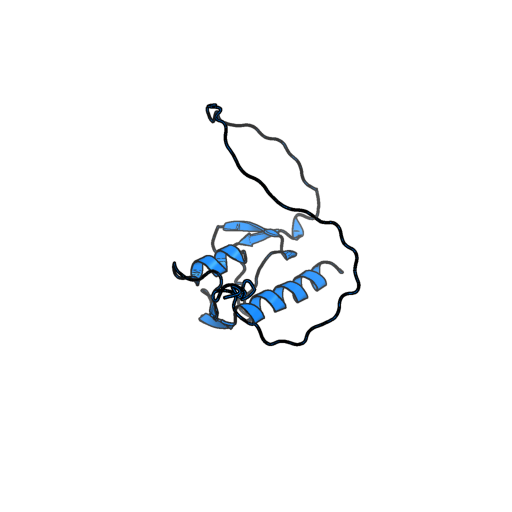LE A N 1
ATOM 653 C CA . ILE A 1 88 ? 2.944 0.377 3.454 1.00 91.44 88 ILE A CA 1
ATOM 654 C C . ILE A 1 88 ? 2.224 1.136 4.579 1.00 91.44 88 ILE A C 1
ATOM 656 O O . ILE A 1 88 ? 1.031 0.959 4.790 1.00 91.44 88 ILE A O 1
ATOM 660 N N . VAL A 1 89 ? 2.908 2.071 5.242 1.00 91.56 89 VAL A N 1
ATOM 661 C CA . VAL A 1 89 ? 2.319 2.858 6.336 1.00 91.56 89 VAL A CA 1
ATOM 662 C C . VAL A 1 89 ? 1.224 3.800 5.833 1.00 91.56 89 VAL A C 1
ATOM 664 O O . VAL A 1 89 ? 0.214 3.978 6.509 1.00 91.56 89 VAL A O 1
ATOM 667 N N . CYS A 1 90 ? 1.392 4.401 4.652 1.00 93.38 90 CYS A N 1
ATOM 668 C CA . CYS A 1 90 ? 0.375 5.283 4.083 1.00 93.38 90 CYS A CA 1
ATOM 669 C C . CYS A 1 90 ? -0.911 4.518 3.772 1.00 93.38 90 CYS A C 1
ATOM 671 O O . CYS A 1 90 ? -1.990 5.011 4.080 1.00 93.38 90 CYS A O 1
ATOM 673 N N . MET A 1 91 ? -0.799 3.310 3.217 1.00 90.75 91 MET A N 1
ATOM 674 C CA . MET A 1 91 ? -1.970 2.477 2.956 1.00 90.75 91 MET A CA 1
ATOM 675 C C . MET A 1 91 ? -2.632 1.998 4.245 1.00 90.75 91 MET A C 1
ATOM 677 O O . MET A 1 91 ? -3.848 2.071 4.357 1.00 90.75 91 MET A O 1
ATOM 681 N N . ALA A 1 92 ? -1.849 1.574 5.245 1.00 89.56 92 ALA A N 1
ATOM 682 C CA . ALA A 1 92 ? -2.399 1.182 6.542 1.00 89.56 92 ALA A CA 1
ATOM 683 C C . ALA A 1 92 ? -3.227 2.322 7.153 1.00 89.56 92 ALA A C 1
ATOM 685 O O . ALA A 1 92 ? -4.356 2.106 7.572 1.00 89.56 92 ALA A O 1
ATOM 686 N N . LYS A 1 93 ? -2.713 3.558 7.114 1.00 89.00 93 LYS A N 1
ATOM 687 C CA . LYS A 1 93 ? -3.416 4.746 7.623 1.00 89.00 93 LYS A CA 1
ATOM 688 C C . LYS A 1 93 ? -4.730 5.063 6.902 1.00 89.00 93 LYS A C 1
ATOM 690 O O . LYS A 1 93 ? -5.558 5.744 7.492 1.00 89.00 93 LYS A O 1
ATOM 695 N N . LEU A 1 94 ? -4.916 4.620 5.656 1.00 86.31 94 LEU A N 1
ATOM 696 C CA . LEU A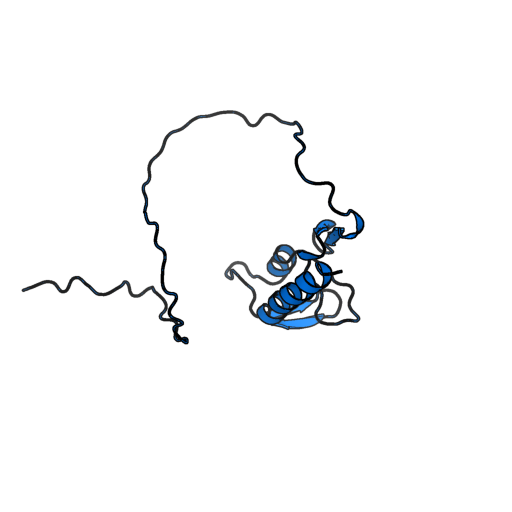 1 94 ? -6.191 4.787 4.948 1.00 86.31 94 LEU A CA 1
ATOM 697 C C . LEU A 1 94 ? -7.260 3.798 5.418 1.00 86.31 94 LEU A C 1
ATOM 699 O O . LEU A 1 94 ? -8.442 4.097 5.296 1.00 86.31 94 LEU A O 1
ATOM 703 N N . CYS A 1 95 ? -6.855 2.625 5.903 1.00 79.12 95 CYS A N 1
ATOM 704 C CA . CYS A 1 95 ? -7.771 1.525 6.208 1.00 79.12 95 CYS A CA 1
ATOM 705 C C . CYS A 1 95 ? -7.942 1.263 7.706 1.00 79.12 95 CYS A C 1
ATOM 707 O O . CYS A 1 95 ? -8.850 0.538 8.092 1.00 79.12 95 CYS A O 1
ATOM 709 N N . VAL A 1 96 ? -7.057 1.805 8.540 1.00 80.44 96 VAL A N 1
ATOM 710 C CA . VAL A 1 96 ? -7.088 1.619 9.988 1.00 80.44 96 VAL A CA 1
ATOM 711 C C . VAL A 1 96 ? -7.968 2.683 10.632 1.00 80.44 96 VAL A C 1
ATOM 713 O O . VAL A 1 96 ? -7.635 3.871 10.632 1.00 80.44 96 VAL A O 1
ATOM 716 N N . ASP A 1 97 ? -9.060 2.236 11.245 1.00 71.19 97 ASP A N 1
ATOM 717 C CA . ASP A 1 97 ? -9.810 3.031 12.212 1.00 71.19 97 ASP A CA 1
ATOM 718 C C . ASP A 1 97 ? -9.021 3.176 13.523 1.00 71.19 97 ASP A C 1
ATOM 720 O O . ASP A 1 97 ? -8.132 2.386 13.836 1.00 71.19 97 ASP A O 1
ATOM 724 N N . LYS A 1 98 ? -9.356 4.188 14.334 1.00 62.78 98 LYS A N 1
ATOM 725 C CA . LYS A 1 98 ? -8.571 4.646 15.505 1.00 62.78 98 LYS A CA 1
ATOM 726 C C . LYS A 1 98 ? -8.231 3.581 16.569 1.00 62.78 98 LYS A C 1
ATOM 728 O O . LYS A 1 98 ? -7.461 3.890 17.475 1.00 62.78 98 LYS A O 1
ATOM 733 N N . CYS A 1 99 ? -8.799 2.378 16.502 1.00 61.38 99 CYS A N 1
ATOM 734 C CA . CYS A 1 99 ? -8.635 1.320 17.502 1.00 61.38 99 CYS A CA 1
ATOM 735 C C . CYS A 1 99 ? -7.890 0.073 16.998 1.00 61.38 99 CYS A C 1
ATOM 737 O O . CYS A 1 99 ? -7.672 -0.842 17.791 1.00 61.38 99 CYS A O 1
ATOM 739 N N . GLU A 1 100 ? -7.478 0.021 15.731 1.00 78.88 100 GLU A N 1
ATOM 740 C CA . GLU A 1 100 ? -6.736 -1.117 15.178 1.00 78.88 100 GLU A CA 1
ATOM 741 C C . GLU A 1 100 ? -5.277 -0.734 14.892 1.00 78.88 100 GLU A C 1
ATOM 743 O O . GLU A 1 100 ? -4.961 0.418 14.616 1.00 78.88 100 GLU A O 1
ATOM 748 N N . ILE A 1 101 ? -4.347 -1.686 15.001 1.00 78.69 101 ILE A N 1
ATOM 749 C CA . ILE A 1 101 ? -2.921 -1.445 14.691 1.00 78.69 101 ILE A CA 1
ATOM 750 C C . ILE A 1 101 ? -2.626 -1.801 13.226 1.00 78.69 101 ILE A C 1
ATOM 752 O O . ILE A 1 101 ? -1.775 -1.187 12.584 1.00 78.69 101 ILE A O 1
ATOM 756 N N . ILE A 1 102 ? -3.318 -2.813 12.696 1.00 84.25 102 ILE A N 1
ATOM 757 C CA . ILE A 1 102 ? -3.132 -3.355 11.349 1.00 84.25 102 ILE A CA 1
ATOM 758 C C . ILE A 1 102 ? -4.517 -3.687 10.785 1.00 84.25 102 ILE A C 1
ATOM 760 O O . ILE A 1 102 ? -5.275 -4.362 11.483 1.00 84.25 102 ILE A O 1
ATOM 764 N N . PRO A 1 103 ? -4.842 -3.277 9.547 1.00 85.69 103 PRO A N 1
ATOM 765 C CA . PRO A 1 103 ? -6.134 -3.591 8.955 1.00 85.69 103 PRO A CA 1
ATOM 766 C C . PRO A 1 103 ? -6.194 -5.078 8.575 1.00 85.69 103 PRO A C 1
ATOM 768 O O . PRO A 1 103 ? -5.195 -5.657 8.142 1.00 85.69 103 PRO A O 1
ATOM 771 N N . VAL A 1 104 ? -7.362 -5.707 8.710 1.00 88.31 104 VAL A N 1
ATOM 772 C CA . VAL A 1 104 ? -7.567 -7.106 8.280 1.00 88.31 104 VAL A CA 1
ATOM 773 C C . VAL A 1 104 ? -7.722 -7.181 6.759 1.00 88.31 104 VAL A C 1
ATOM 775 O O . VAL A 1 104 ? -7.022 -7.937 6.076 1.00 88.31 104 VAL A O 1
ATOM 778 N N . GLU A 1 105 ? -8.603 -6.342 6.226 1.00 89.25 105 GLU A N 1
ATOM 779 C CA . GLU A 1 105 ? -8.874 -6.172 4.803 1.00 89.25 105 GLU A CA 1
ATOM 780 C C . GLU A 1 105 ? -8.628 -4.726 4.400 1.00 89.25 105 GLU A C 1
ATOM 782 O O . GLU A 1 105 ? -8.836 -3.801 5.184 1.00 89.25 105 GLU A O 1
ATOM 787 N N . ILE A 1 106 ? -8.194 -4.538 3.159 1.00 90.69 106 ILE A N 1
ATOM 788 C CA . ILE A 1 106 ? -8.033 -3.215 2.571 1.00 90.69 106 ILE A CA 1
ATOM 789 C C . ILE A 1 106 ? -8.641 -3.166 1.176 1.00 90.69 106 ILE A C 1
ATOM 791 O O . ILE A 1 106 ? -8.702 -4.174 0.469 1.00 90.69 106 ILE A O 1
ATOM 795 N N . GLU A 1 107 ? -9.042 -1.968 0.765 1.00 92.12 107 GLU A N 1
ATOM 796 C CA . GLU A 1 107 ? -9.567 -1.689 -0.567 1.00 92.12 107 GLU A CA 1
ATOM 797 C C . GLU A 1 107 ? -8.643 -0.706 -1.293 1.00 92.12 107 GLU A C 1
ATOM 799 O O . GLU A 1 107 ? -8.261 0.331 -0.749 1.00 92.12 107 GLU A O 1
ATOM 804 N N . CYS A 1 108 ? -8.245 -1.035 -2.525 1.00 92.88 108 CYS A N 1
ATOM 805 C CA . CYS A 1 108 ? -7.412 -0.137 -3.321 1.00 92.88 108 CYS A CA 1
ATOM 806 C C . CYS A 1 108 ? -8.191 1.143 -3.691 1.00 92.88 108 CYS A C 1
ATOM 808 O O . CYS A 1 108 ? -9.236 1.030 -4.334 1.00 92.88 108 CYS A O 1
ATOM 810 N N . PRO A 1 109 ? -7.659 2.354 -3.427 1.00 91.12 109 PRO A N 1
ATOM 811 C CA . PRO A 1 109 ? -8.389 3.600 -3.681 1.00 91.12 109 PRO A CA 1
ATOM 812 C C . PRO A 1 109 ? -8.582 3.938 -5.172 1.00 91.12 109 PRO A C 1
ATOM 814 O O . PRO A 1 109 ? -9.315 4.865 -5.492 1.00 91.12 109 PRO A O 1
ATOM 817 N N . PHE A 1 110 ? -7.940 3.202 -6.090 1.00 92.50 110 PHE A N 1
ATOM 818 C CA . PHE A 1 110 ? -8.002 3.456 -7.538 1.00 92.50 110 PHE A CA 1
ATOM 819 C C . PHE A 1 110 ? -8.892 2.462 -8.284 1.00 92.50 110 PHE A C 1
ATOM 821 O O . PHE A 1 110 ? -9.661 2.856 -9.152 1.00 92.50 110 PHE A O 1
ATOM 828 N N . CYS A 1 111 ? -8.775 1.167 -7.977 1.00 94.88 111 CYS A N 1
ATOM 829 C CA . CYS A 1 111 ? -9.503 0.104 -8.681 1.00 94.88 111 CYS A CA 1
ATOM 830 C C . CYS A 1 111 ? -10.498 -0.656 -7.797 1.00 94.88 111 CYS A C 1
ATOM 832 O O . CYS A 1 111 ? -11.053 -1.653 -8.251 1.00 94.88 111 CYS A O 1
ATOM 834 N N . GLN A 1 112 ? -10.675 -0.235 -6.537 1.00 93.50 112 GLN A N 1
ATOM 835 C CA . GLN A 1 112 ? -11.638 -0.800 -5.577 1.00 93.50 112 GLN A CA 1
ATOM 836 C C . GLN A 1 112 ? -11.474 -2.309 -5.324 1.00 93.50 112 GLN A C 1
ATOM 838 O O . GLN A 1 112 ? -12.352 -2.985 -4.794 1.00 93.50 112 GLN A O 1
ATOM 843 N N . THR A 1 113 ? -10.320 -2.874 -5.691 1.00 93.62 113 THR A N 1
ATOM 844 C CA . THR A 1 113 ? -10.014 -4.280 -5.428 1.00 93.62 113 THR A CA 1
ATOM 845 C C . THR A 1 113 ? -9.785 -4.468 -3.932 1.00 93.62 113 THR A C 1
ATOM 847 O O . THR A 1 113 ? -8.911 -3.814 -3.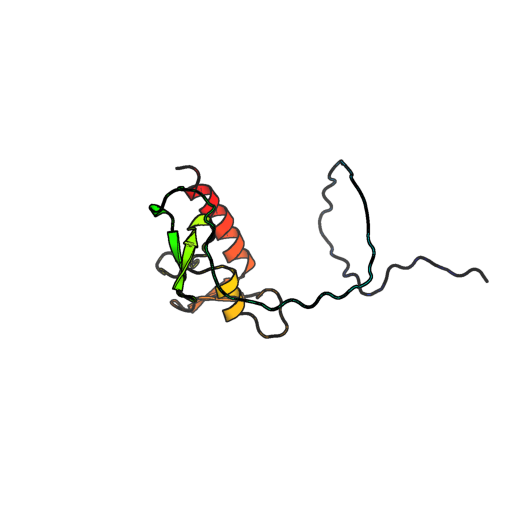355 1.00 93.62 113 THR A O 1
ATOM 850 N N . ARG A 1 114 ? -10.557 -5.371 -3.320 1.00 93.25 114 ARG A N 1
ATOM 851 C CA . ARG A 1 114 ? -10.411 -5.771 -1.917 1.00 93.25 114 ARG A CA 1
ATOM 852 C C . ARG A 1 114 ? -9.411 -6.905 -1.770 1.00 93.25 114 ARG A C 1
ATOM 854 O O . ARG A 1 114 ? -9.402 -7.841 -2.569 1.00 93.25 114 ARG A O 1
ATOM 861 N N . VAL A 1 115 ? -8.564 -6.822 -0.753 1.00 92.06 115 VAL A N 1
ATOM 862 C CA . VAL A 1 115 ? -7.533 -7.825 -0.479 1.00 92.06 115 VAL A CA 1
ATOM 863 C C . VAL A 1 115 ? -7.228 -7.895 1.014 1.00 92.06 115 VAL A C 1
ATOM 865 O O . VAL A 1 115 ? -7.252 -6.886 1.717 1.00 92.06 115 VAL A O 1
ATOM 868 N N . LEU A 1 116 ? -6.896 -9.092 1.496 1.00 92.81 116 LEU A N 1
ATOM 869 C CA . LEU A 1 116 ? -6.376 -9.288 2.847 1.00 92.81 116 LEU A CA 1
ATOM 870 C C . LEU A 1 116 ? -5.010 -8.611 2.985 1.00 92.81 116 LEU A C 1
ATOM 872 O O . LEU A 1 116 ? -4.107 -8.848 2.174 1.00 92.81 116 LEU A O 1
ATOM 876 N N . TRP A 1 117 ? -4.821 -7.837 4.053 1.00 91.00 117 TRP A N 1
ATOM 877 C CA . TRP A 1 117 ? -3.574 -7.105 4.293 1.00 91.00 117 TRP A CA 1
ATOM 878 C C . TRP A 1 117 ? -2.339 -8.015 4.266 1.00 91.00 117 TRP A C 1
ATOM 880 O O . TRP A 1 117 ? -1.332 -7.701 3.630 1.00 91.00 117 TRP A O 1
ATOM 890 N N . GLY A 1 118 ? -2.434 -9.195 4.888 1.00 90.88 118 GLY A N 1
ATOM 891 C CA . GLY A 1 118 ? -1.348 -10.176 4.907 1.00 90.88 118 GLY A CA 1
ATOM 892 C C . GLY A 1 118 ? -0.942 -10.670 3.514 1.00 90.88 118 GLY A C 1
ATOM 893 O O . GLY A 1 118 ? 0.246 -10.847 3.252 1.00 90.88 118 GLY A O 1
ATOM 894 N N . VAL A 1 119 ? -1.901 -10.836 2.596 1.00 89.44 119 VAL A N 1
ATOM 895 C CA . VAL A 1 119 ? -1.622 -11.226 1.202 1.00 89.44 119 VAL A CA 1
ATOM 896 C C . VAL A 1 119 ? -0.883 -10.104 0.482 1.00 89.44 119 VAL A C 1
ATOM 898 O O . VAL A 1 119 ? 0.121 -10.366 -0.183 1.00 89.44 119 VAL A O 1
ATOM 901 N N . LEU A 1 120 ? -1.328 -8.856 0.664 1.00 90.25 120 LEU A N 1
ATOM 902 C CA . LEU A 1 120 ? -0.674 -7.696 0.068 1.00 90.25 120 LEU A CA 1
ATOM 903 C C . LEU A 1 120 ? 0.781 -7.580 0.538 1.00 90.25 120 LEU A C 1
ATOM 905 O O . LEU A 1 120 ? 1.698 -7.518 -0.280 1.00 90.25 120 LEU A O 1
ATOM 909 N N . VAL A 1 121 ? 1.018 -7.582 1.851 1.00 88.81 121 VAL A N 1
ATOM 910 C CA . VAL A 1 121 ? 2.364 -7.386 2.412 1.00 88.81 121 VAL A CA 1
ATOM 911 C C . VAL A 1 121 ? 3.301 -8.542 2.050 1.00 88.81 121 VAL A C 1
ATOM 913 O O . VAL A 1 121 ? 4.468 -8.307 1.733 1.00 88.81 121 VAL A O 1
ATOM 916 N N . ASN A 1 122 ? 2.811 -9.785 2.045 1.00 86.81 122 ASN A N 1
ATOM 917 C CA . ASN A 1 122 ? 3.634 -10.941 1.686 1.00 86.81 122 ASN A CA 1
ATOM 918 C C . ASN A 1 122 ? 4.019 -10.950 0.204 1.00 86.81 122 ASN A C 1
ATOM 920 O O . ASN A 1 122 ? 5.161 -11.275 -0.119 1.00 86.81 122 ASN A O 1
ATOM 924 N N . ARG A 1 123 ? 3.110 -10.554 -0.693 1.00 79.56 123 ARG A N 1
ATOM 925 C CA . ARG A 1 123 ? 3.412 -10.461 -2.126 1.00 79.56 123 ARG A CA 1
ATOM 926 C C . ARG A 1 123 ? 4.496 -9.423 -2.413 1.00 79.56 123 ARG A C 1
ATOM 928 O O . ARG A 1 123 ? 5.438 -9.725 -3.140 1.00 79.56 123 ARG A O 1
ATOM 935 N N . ASN A 1 124 ? 4.410 -8.255 -1.778 1.00 74.75 124 ASN A N 1
ATOM 936 C CA . ASN A 1 124 ? 5.406 -7.196 -1.945 1.00 74.75 124 ASN A CA 1
ATOM 937 C C . ASN A 1 124 ? 6.798 -7.637 -1.467 1.00 74.75 124 ASN A C 1
ATOM 939 O O . ASN A 1 124 ? 7.775 -7.401 -2.162 1.00 74.75 124 ASN A O 1
ATOM 943 N N . LYS A 1 125 ? 6.907 -8.394 -0.364 1.00 70.12 125 LYS A N 1
ATOM 944 C CA . LYS A 1 125 ? 8.200 -8.972 0.061 1.00 70.12 125 LYS A CA 1
ATOM 945 C C . LYS A 1 125 ? 8.810 -9.911 -0.986 1.00 70.12 125 LYS A C 1
ATOM 947 O O . LYS A 1 125 ? 10.023 -9.922 -1.163 1.00 70.12 125 LYS A O 1
ATOM 952 N N . ILE A 1 126 ? 7.987 -10.715 -1.663 1.00 63.53 126 ILE A N 1
ATOM 953 C CA . ILE A 1 126 ? 8.454 -11.649 -2.700 1.00 63.53 126 ILE A CA 1
ATOM 954 C C . ILE A 1 126 ? 8.902 -10.884 -3.952 1.00 63.53 126 ILE A C 1
ATOM 956 O O . ILE A 1 126 ? 9.950 -11.200 -4.515 1.00 63.53 126 ILE A O 1
ATOM 960 N N . GLU A 1 127 ? 8.134 -9.883 -4.383 1.00 61.19 127 GLU A N 1
ATOM 961 C CA . GLU A 1 127 ? 8.447 -9.090 -5.577 1.00 61.19 127 GLU A CA 1
ATOM 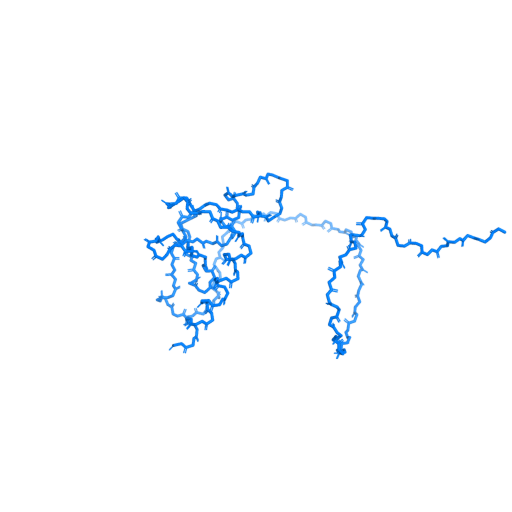962 C C . GLU A 1 127 ? 9.670 -8.178 -5.362 1.00 61.19 127 GLU A C 1
ATOM 964 O O . GLU A 1 127 ? 10.532 -8.128 -6.241 1.00 61.19 127 GLU A O 1
ATOM 969 N N . SER A 1 128 ? 9.849 -7.582 -4.176 1.00 59.09 128 SER A N 1
ATOM 970 C CA . SER A 1 128 ? 11.049 -6.796 -3.839 1.00 59.09 128 SER A CA 1
ATOM 971 C C . SER A 1 128 ? 12.348 -7.605 -3.941 1.00 59.09 128 SER A C 1
ATOM 973 O O . SER A 1 128 ? 13.360 -7.083 -4.404 1.00 59.09 128 SER A O 1
ATOM 975 N N . ASN A 1 129 ? 12.321 -8.899 -3.598 1.00 56.47 129 ASN A N 1
ATOM 976 C CA . ASN A 1 129 ? 13.487 -9.784 -3.729 1.00 56.47 129 ASN A CA 1
ATOM 977 C C . ASN A 1 129 ? 13.813 -10.135 -5.194 1.00 56.47 129 ASN A C 1
ATOM 979 O O . ASN A 1 129 ? 14.967 -10.412 -5.525 1.00 56.47 129 ASN A O 1
ATOM 983 N N . ARG A 1 130 ? 12.820 -10.116 -6.097 1.00 53.94 130 ARG A N 1
ATOM 984 C CA . ARG A 1 130 ? 13.054 -10.350 -7.536 1.00 53.94 130 ARG A CA 1
ATOM 985 C C . ARG A 1 130 ? 13.674 -9.139 -8.227 1.00 53.94 130 ARG A C 1
ATOM 987 O O . ARG A 1 130 ? 14.405 -9.318 -9.190 1.00 53.94 130 ARG A O 1
ATOM 994 N N . ILE A 1 131 ? 13.409 -7.930 -7.737 1.00 53.81 131 ILE A N 1
ATOM 995 C CA . ILE A 1 131 ? 13.953 -6.693 -8.316 1.00 53.81 131 ILE A CA 1
ATOM 996 C C . ILE A 1 131 ? 15.422 -6.482 -7.909 1.00 53.81 131 ILE A C 1
ATOM 998 O O . ILE A 1 131 ? 16.166 -5.862 -8.654 1.00 53.81 131 ILE A O 1
ATOM 1002 N N . GLN A 1 132 ? 15.868 -7.040 -6.777 1.00 46.59 132 GLN A N 1
ATOM 1003 C CA . GLN A 1 132 ? 17.265 -6.951 -6.312 1.00 46.59 132 GLN A CA 1
ATOM 1004 C C . GLN A 1 132 ? 18.212 -8.018 -6.899 1.00 46.59 132 GLN A C 1
ATOM 1006 O O . GLN A 1 132 ? 19.393 -8.027 -6.568 1.00 46.59 132 GLN A O 1
ATOM 1011 N N . SER A 1 133 ? 17.716 -8.945 -7.727 1.00 43.78 133 SER A N 1
ATOM 1012 C CA . SER A 1 133 ? 18.513 -10.036 -8.326 1.00 43.78 133 SER A CA 1
ATOM 1013 C C . SER A 1 133 ? 18.741 -9.890 -9.839 1.00 43.78 133 SER A C 1
ATOM 1015 O O . SER A 1 133 ? 19.208 -10.833 -10.480 1.00 43.78 133 SER A O 1
ATOM 1017 N N . LEU A 1 134 ? 18.434 -8.712 -10.391 1.00 42.41 134 LEU A N 1
ATOM 1018 C CA . LEU A 1 134 ? 18.755 -8.270 -11.753 1.00 42.41 134 LEU A CA 1
ATOM 1019 C C . LEU A 1 134 ? 19.746 -7.107 -11.692 1.00 42.41 134 LEU A C 1
ATOM 1021 O O . LEU A 1 134 ? 20.626 -7.065 -12.577 1.00 42.41 134 LEU A O 1
#